Protein AF-A0A2E9UNH0-F1 (afdb_monomer)

pLDDT: mean 88.32, std 6.28, range [63.22, 95.75]

Foldseek 3Di:
DLLVLLVCLADPNVVVVVCVPVPDDPDDLFDPAWDADDPDPPPDDPVLRVVLSVCCSPPNAWNSTHDLVWDADVVTHTDDDPVVSNVVSRVD

Sequence (92 aa):
MESAVGFSFHRAHGDAMKHRKDWFPQGHSWPSSVMWWTDDLASVDWAEADSSLVQLNENGHSRDGLTFQSLFSAEGETTKLHQARVQELRLG

Structure (mmCIF, N/CA/C/O backbone):
data_AF-A0A2E9UNH0-F1
#
_entry.id   AF-A0A2E9UNH0-F1
#
loop_
_atom_site.group_PDB
_atom_site.id
_atom_site.type_symbol
_atom_site.label_atom_id
_atom_site.label_alt_id
_atom_site.label_comp_id
_atom_site.label_asym_id
_atom_site.label_entity_id
_atom_site.label_seq_id
_atom_site.pdbx_PDB_ins_code
_atom_site.Cartn_x
_atom_site.Cartn_y
_atom_site.Cartn_z
_atom_site.occupancy
_atom_site.B_iso_or_equiv
_atom_site.auth_seq_id
_atom_site.auth_comp_id
_atom_site.auth_asym_id
_atom_site.auth_atom_id
_atom_site.pdbx_PDB_model_num
ATOM 1 N N . MET A 1 1 ? -10.166 -7.648 -1.500 1.00 83.31 1 MET A N 1
ATOM 2 C CA . MET A 1 1 ? -8.714 -7.357 -1.379 1.00 83.31 1 MET A CA 1
ATOM 3 C C . MET A 1 1 ? -7.893 -8.070 -2.452 1.00 83.31 1 MET A C 1
ATOM 5 O O . MET A 1 1 ? -6.943 -7.513 -2.980 1.00 83.31 1 MET A O 1
ATOM 9 N N . GLU A 1 2 ? -8.282 -9.281 -2.825 1.00 86.25 2 GLU A N 1
ATOM 10 C CA . GLU A 1 2 ? -7.642 -10.149 -3.811 1.00 86.25 2 GLU A CA 1
ATOM 11 C C . GLU A 1 2 ? -7.551 -9.493 -5.191 1.00 86.25 2 GLU A C 1
ATOM 13 O O . GLU A 1 2 ? -6.513 -9.589 -5.833 1.00 86.25 2 GLU A O 1
ATOM 18 N N . SER A 1 3 ? -8.583 -8.758 -5.620 1.00 84.19 3 SER A N 1
ATOM 19 C CA . SER A 1 3 ? -8.543 -7.976 -6.865 1.00 84.19 3 SER A CA 1
ATOM 20 C C . SER A 1 3 ? -7.459 -6.897 -6.851 1.00 84.19 3 SER A C 1
ATOM 22 O O . SER A 1 3 ? -6.797 -6.700 -7.864 1.00 84.19 3 SER A O 1
ATOM 24 N N . ALA A 1 4 ? -7.222 -6.244 -5.706 1.00 84.50 4 ALA A N 1
ATOM 25 C CA . ALA A 1 4 ? -6.150 -5.258 -5.566 1.00 84.50 4 ALA A CA 1
ATOM 26 C C . ALA A 1 4 ? -4.766 -5.924 -5.629 1.00 84.50 4 ALA A C 1
ATOM 28 O O . ALA A 1 4 ? -3.854 -5.380 -6.239 1.00 84.50 4 ALA A O 1
ATOM 29 N N . VAL A 1 5 ? -4.614 -7.130 -5.067 1.00 83.88 5 VAL A N 1
ATOM 30 C CA . VAL A 1 5 ? -3.386 -7.935 -5.213 1.00 83.88 5 VAL A CA 1
ATOM 31 C C . VAL A 1 5 ? -3.172 -8.333 -6.672 1.00 83.88 5 VAL A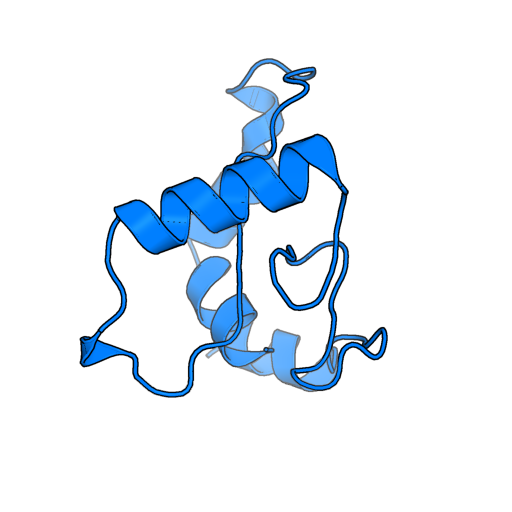 C 1
ATOM 33 O O . VAL A 1 5 ? -2.071 -8.175 -7.190 1.00 83.88 5 VAL A O 1
ATOM 36 N N . GLY A 1 6 ? -4.221 -8.840 -7.326 1.00 84.38 6 GLY A N 1
ATOM 37 C CA . GLY A 1 6 ? -4.196 -9.225 -8.733 1.00 84.38 6 GLY A CA 1
ATOM 38 C C . GLY A 1 6 ? -3.746 -8.064 -9.607 1.00 84.38 6 GLY A C 1
ATOM 39 O O . GLY A 1 6 ? -2.752 -8.186 -10.306 1.00 84.38 6 GLY A O 1
ATOM 40 N N . PHE A 1 7 ? -4.395 -6.905 -9.474 1.00 83.50 7 PHE A N 1
ATOM 41 C CA . PHE A 1 7 ? -4.022 -5.685 -10.186 1.00 83.50 7 PHE A CA 1
ATOM 42 C C . PHE A 1 7 ? -2.574 -5.251 -9.899 1.00 83.50 7 PHE A C 1
ATOM 44 O O . PHE A 1 7 ? -1.789 -5.051 -10.826 1.00 83.50 7 PHE A O 1
ATOM 51 N N . SER A 1 8 ? -2.193 -5.157 -8.621 1.00 82.19 8 SER A N 1
ATOM 52 C CA . SER A 1 8 ? -0.892 -4.621 -8.207 1.00 82.19 8 SER A CA 1
ATOM 53 C C . SER A 1 8 ? 0.281 -5.565 -8.441 1.00 82.19 8 SER A C 1
ATOM 55 O O . SER A 1 8 ? 1.412 -5.102 -8.465 1.00 82.19 8 SER A O 1
ATOM 57 N N . PHE A 1 9 ? 0.085 -6.871 -8.61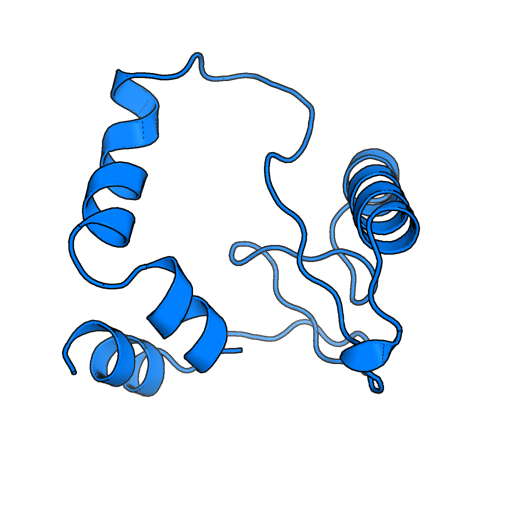2 1.00 81.88 9 PHE A N 1
ATOM 58 C CA . PHE A 1 9 ? 1.194 -7.817 -8.805 1.00 81.88 9 PHE A CA 1
ATOM 59 C C . PHE A 1 9 ? 1.051 -8.668 -10.067 1.00 81.88 9 PHE A C 1
ATOM 61 O O . PHE A 1 9 ? 1.682 -9.728 -10.174 1.00 81.88 9 PHE A O 1
ATOM 68 N N . HIS A 1 10 ? 0.264 -8.197 -11.038 1.00 81.19 10 HIS A N 1
ATOM 69 C CA . HIS A 1 10 ? 0.168 -8.846 -12.339 1.00 81.19 10 HIS A CA 1
ATOM 70 C C . HIS A 1 10 ? 1.435 -8.643 -13.171 1.00 81.19 10 HIS A C 1
ATOM 72 O O . HIS A 1 10 ? 2.020 -7.554 -13.192 1.00 81.19 10 HIS A O 1
ATOM 78 N N . ARG A 1 11 ? 1.816 -9.685 -13.920 1.00 83.12 11 ARG A N 1
ATOM 79 C CA . ARG A 1 11 ? 2.833 -9.641 -14.991 1.00 83.12 11 ARG A CA 1
ATOM 80 C C . ARG A 1 11 ? 4.118 -8.890 -14.585 1.00 83.12 11 ARG A C 1
ATOM 82 O O . ARG A 1 11 ? 4.685 -9.134 -13.520 1.00 83.12 11 ARG A O 1
ATOM 89 N N . ALA A 1 12 ? 4.569 -7.971 -15.441 1.00 86.62 12 ALA A N 1
ATOM 90 C CA . ALA A 1 12 ? 5.839 -7.266 -15.327 1.00 86.62 12 ALA A CA 1
ATOM 91 C C . ALA A 1 12 ? 5.966 -6.443 -14.038 1.00 86.62 12 ALA A C 1
ATOM 93 O O . ALA A 1 12 ? 7.062 -6.352 -13.492 1.00 86.62 12 ALA A O 1
ATOM 94 N N . HIS A 1 13 ? 4.868 -5.880 -13.518 1.00 82.25 13 HIS A N 1
ATOM 95 C CA . HIS A 1 13 ? 4.921 -5.130 -12.262 1.00 82.25 13 HIS A CA 1
ATOM 96 C C . HIS A 1 13 ? 5.174 -6.065 -11.072 1.00 82.25 13 HIS A C 1
ATOM 98 O O . HIS A 1 13 ? 6.031 -5.792 -10.232 1.00 82.25 13 HIS A O 1
ATOM 104 N N . GLY A 1 14 ? 4.512 -7.226 -11.053 1.00 85.06 14 GLY A N 1
ATOM 105 C CA . GLY A 1 14 ? 4.775 -8.267 -10.062 1.00 85.06 14 GLY A CA 1
ATOM 106 C C . GLY A 1 14 ? 6.219 -8.774 -10.086 1.00 85.06 14 GLY A C 1
ATOM 107 O O . GLY A 1 14 ? 6.792 -9.017 -9.024 1.00 85.06 14 GLY A O 1
ATOM 108 N N . ASP A 1 15 ? 6.817 -8.917 -11.269 1.00 85.75 15 ASP A N 1
ATOM 109 C CA . ASP A 1 15 ? 8.215 -9.340 -11.406 1.00 85.75 15 ASP A CA 1
ATOM 110 C C . ASP A 1 15 ? 9.203 -8.237 -11.006 1.00 85.75 15 ASP A C 1
ATOM 112 O O . ASP A 1 15 ? 10.127 -8.505 -10.238 1.00 85.75 15 ASP A O 1
ATOM 116 N N . ALA A 1 16 ? 8.966 -6.985 -11.403 1.00 87.75 16 ALA A N 1
ATOM 117 C CA . ALA A 1 16 ? 9.762 -5.841 -10.955 1.00 87.75 16 ALA A CA 1
ATOM 118 C C . ALA A 1 16 ? 9.767 -5.713 -9.421 1.00 87.75 16 ALA A C 1
ATOM 120 O O . ALA A 1 16 ? 10.809 -5.482 -8.808 1.00 87.75 16 ALA A O 1
ATOM 121 N N . MET A 1 17 ? 8.621 -5.945 -8.771 1.00 84.19 17 MET A N 1
ATOM 122 C CA . MET A 1 17 ? 8.522 -5.908 -7.310 1.00 84.19 17 MET A CA 1
ATOM 123 C C . MET A 1 17 ? 9.321 -7.009 -6.604 1.00 84.19 17 MET A C 1
ATOM 125 O O . MET A 1 17 ? 9.753 -6.790 -5.471 1.00 84.19 17 MET A O 1
ATOM 129 N N . LYS A 1 18 ? 9.577 -8.161 -7.244 1.00 85.31 18 LYS A N 1
ATOM 130 C CA . LYS A 1 18 ? 10.465 -9.202 -6.684 1.00 85.31 18 LYS A CA 1
ATOM 131 C C . LYS A 1 18 ? 11.922 -8.738 -6.640 1.00 85.31 18 LYS A C 1
ATOM 133 O O . LYS A 1 18 ? 12.613 -9.026 -5.668 1.00 85.31 18 LYS A O 1
ATOM 138 N N .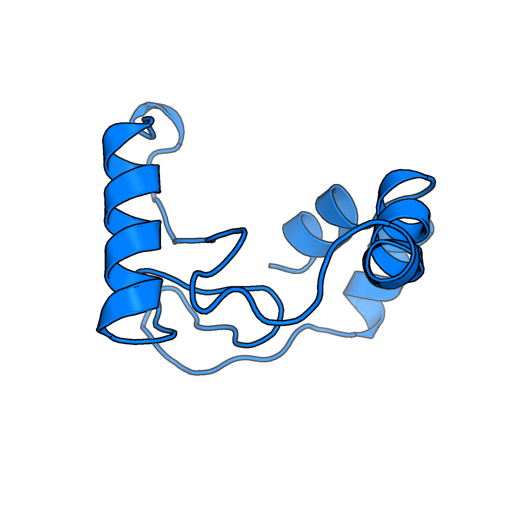 HIS A 1 19 ? 12.347 -7.988 -7.655 1.00 88.06 19 HIS A N 1
ATOM 139 C CA . HIS A 1 19 ? 13.714 -7.482 -7.813 1.00 88.06 19 HIS A CA 1
ATOM 140 C C . HIS A 1 19 ? 13.952 -6.114 -7.174 1.00 88.06 1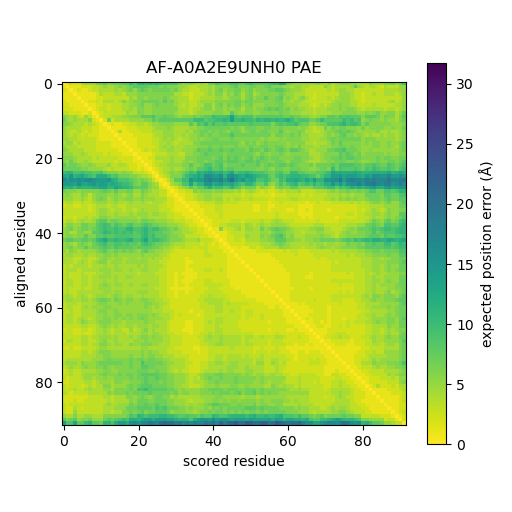9 HIS A C 1
ATOM 142 O O . HIS A 1 19 ? 15.072 -5.618 -7.166 1.00 88.06 19 HIS A O 1
ATOM 148 N N . ARG A 1 20 ? 12.929 -5.497 -6.567 1.00 85.94 20 ARG A N 1
ATOM 149 C CA . ARG A 1 20 ? 13.048 -4.157 -5.967 1.00 85.94 20 ARG A CA 1
ATOM 150 C C . ARG A 1 20 ? 14.212 -4.028 -4.976 1.00 85.94 20 ARG A C 1
ATOM 152 O O . ARG A 1 20 ? 14.790 -2.957 -4.844 1.00 85.94 20 ARG A O 1
ATOM 159 N N . LYS A 1 21 ? 14.56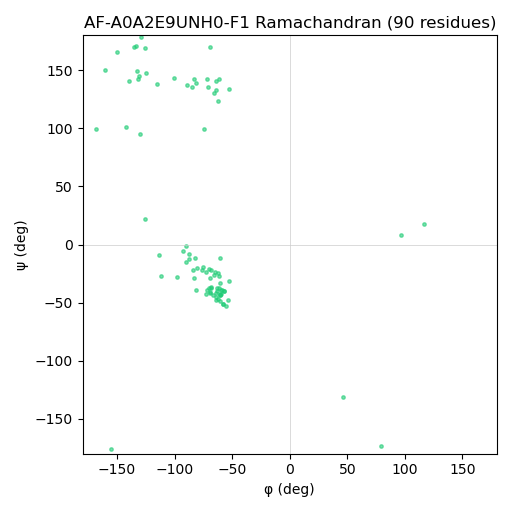4 -5.109 -4.274 1.00 85.38 21 LYS A N 1
ATOM 160 C CA . LYS A 1 21 ? 15.663 -5.104 -3.297 1.00 85.38 21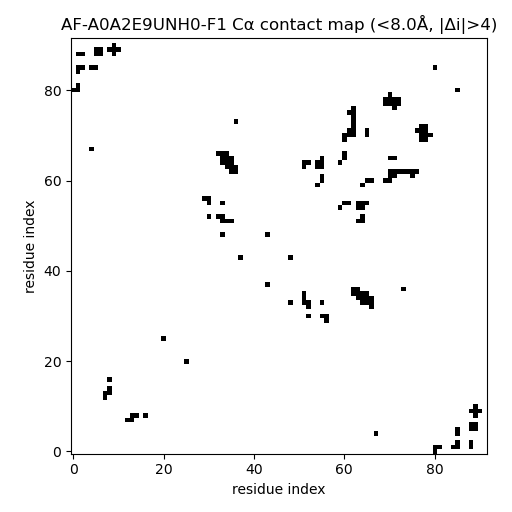 LYS A CA 1
ATOM 161 C C . LYS A 1 21 ? 17.044 -4.994 -3.941 1.00 85.38 21 LYS A C 1
ATOM 163 O O . LYS A 1 21 ? 17.975 -4.569 -3.269 1.00 85.38 21 LYS A O 1
ATOM 168 N N . ASP A 1 22 ? 17.145 -5.338 -5.221 1.00 90.62 22 ASP A N 1
ATOM 169 C CA . ASP A 1 22 ? 18.374 -5.265 -6.006 1.00 90.62 22 ASP A CA 1
ATOM 170 C C . ASP A 1 22 ? 18.638 -3.827 -6.493 1.00 90.62 22 ASP A C 1
ATOM 172 O O . ASP A 1 22 ? 19.766 -3.483 -6.837 1.00 90.62 22 ASP A O 1
ATOM 176 N N . TRP A 1 23 ? 17.601 -2.977 -6.522 1.00 88.62 23 TRP A N 1
ATOM 177 C CA . TRP A 1 23 ? 17.659 -1.614 -7.068 1.00 88.62 23 TRP A CA 1
ATOM 178 C C . TRP A 1 23 ? 17.514 -0.516 -6.013 1.00 88.62 23 TRP A C 1
ATOM 180 O O . TRP A 1 23 ? 18.023 0.585 -6.215 1.00 88.62 23 TRP A O 1
ATOM 190 N N . PHE A 1 24 ? 16.829 -0.793 -4.899 1.00 85.12 24 PHE A N 1
ATOM 191 C CA . PHE A 1 24 ? 16.534 0.203 -3.869 1.00 85.12 24 PHE A CA 1
ATOM 192 C C . PHE A 1 24 ? 17.225 -0.116 -2.535 1.00 85.12 24 PHE A C 1
ATOM 194 O O . PHE A 1 24 ? 17.188 -1.271 -2.086 1.00 85.12 24 PHE A O 1
ATOM 201 N N . PRO A 1 25 ? 17.795 0.899 -1.849 1.00 81.44 25 PRO A N 1
ATOM 202 C CA . PRO A 1 25 ? 18.351 0.738 -0.512 1.00 81.44 25 PRO A CA 1
ATOM 203 C C . PRO A 1 25 ? 17.334 0.115 0.443 1.00 81.44 25 PRO A C 1
ATOM 205 O O . PRO A 1 25 ? 16.171 0.517 0.500 1.00 81.44 25 PRO A O 1
ATOM 208 N N . GLN A 1 26 ? 17.778 -0.878 1.205 1.00 76.56 26 GLN A N 1
ATOM 209 C CA . GLN A 1 26 ? 16.975 -1.454 2.276 1.00 76.56 26 GLN A CA 1
ATOM 210 C C . GLN A 1 26 ? 17.157 -0.597 3.537 1.00 76.56 26 GLN A C 1
ATOM 212 O O . GLN A 1 26 ? 18.284 -0.232 3.861 1.00 76.56 26 GLN A O 1
ATOM 217 N N . GLY A 1 27 ? 16.068 -0.291 4.250 1.00 68.94 27 GLY A N 1
ATOM 218 C CA . GLY A 1 27 ? 16.139 0.395 5.550 1.00 68.94 27 GLY A CA 1
ATOM 219 C C . GLY A 1 27 ? 15.498 1.782 5.639 1.00 68.94 27 GLY A C 1
ATOM 220 O O . GLY A 1 27 ? 15.782 2.501 6.592 1.00 68.94 27 GLY A O 1
ATOM 221 N N . HIS A 1 28 ? 14.625 2.172 4.705 1.00 71.31 28 HIS A N 1
ATOM 222 C CA . HIS A 1 28 ? 13.729 3.302 4.966 1.00 71.31 28 HIS A CA 1
ATOM 223 C C . HIS A 1 28 ? 12.748 2.939 6.088 1.00 71.31 28 HIS A C 1
ATOM 225 O O . HIS A 1 28 ? 12.135 1.874 6.054 1.00 71.31 28 HIS A O 1
ATOM 231 N N . SER A 1 29 ? 12.621 3.821 7.083 1.00 80.19 29 SER A N 1
ATOM 232 C CA . SER A 1 29 ? 11.669 3.659 8.188 1.00 80.19 29 SER A CA 1
ATOM 233 C C . SER A 1 29 ? 10.222 3.889 7.755 1.00 80.19 29 SER A C 1
ATOM 235 O O . SER A 1 29 ? 9.313 3.361 8.385 1.00 80.19 29 SER A O 1
ATOM 237 N N . TRP A 1 30 ? 10.023 4.647 6.675 1.00 87.75 30 TRP A N 1
ATOM 238 C CA . TRP A 1 30 ? 8.704 4.986 6.161 1.00 87.75 30 TRP A CA 1
ATOM 239 C C . TRP A 1 30 ? 8.115 3.885 5.266 1.00 87.75 30 TRP A C 1
ATOM 241 O O . TRP A 1 30 ? 8.843 3.296 4.456 1.00 87.75 30 TRP A O 1
ATOM 251 N N . PRO A 1 31 ? 6.795 3.640 5.342 1.00 89.12 31 PRO A N 1
ATOM 252 C CA . PRO A 1 31 ? 6.093 2.792 4.388 1.00 89.12 31 PRO A CA 1
ATOM 253 C C . PRO A 1 31 ? 6.182 3.369 2.967 1.00 89.12 31 PRO A C 1
ATOM 255 O O . PRO A 1 31 ? 6.095 4.576 2.768 1.00 89.12 31 PRO A O 1
ATOM 258 N N . SER A 1 32 ? 6.311 2.505 1.957 1.00 86.94 32 SER A N 1
ATOM 259 C CA . SER A 1 32 ? 6.359 2.924 0.544 1.00 86.94 32 SER A CA 1
ATOM 260 C C . SER A 1 32 ? 4.994 2.919 -0.153 1.00 86.94 32 SER A C 1
ATOM 262 O O . SER A 1 32 ? 4.900 3.250 -1.331 1.00 86.94 32 SER A O 1
ATOM 264 N N . SER A 1 33 ? 3.953 2.447 0.527 1.00 90.00 33 SER A N 1
ATOM 265 C CA . SER A 1 33 ? 2.589 2.350 0.007 1.00 90.00 33 SER A CA 1
ATOM 266 C C . SER A 1 33 ? 1.608 2.229 1.161 1.00 90.00 33 SER A C 1
ATOM 268 O O . SER A 1 33 ? 1.935 1.587 2.161 1.00 90.00 33 SER A O 1
ATOM 270 N N . VAL A 1 34 ? 0.392 2.724 0.963 1.00 93.69 34 VAL A N 1
ATOM 271 C CA . VAL A 1 34 ? -0.739 2.524 1.868 1.00 93.69 34 VAL A CA 1
ATOM 272 C C . VAL A 1 34 ? -1.970 2.103 1.070 1.00 93.69 34 VAL A C 1
ATOM 274 O O . VAL A 1 34 ? -2.119 2.443 -0.103 1.00 93.69 34 VAL A O 1
ATOM 277 N N . MET A 1 35 ? -2.826 1.317 1.703 1.00 93.50 35 MET A N 1
ATOM 278 C CA . MET A 1 35 ? -4.175 0.989 1.264 1.00 93.50 35 MET A CA 1
ATOM 279 C C . MET A 1 35 ? -5.137 1.352 2.393 1.00 93.50 35 MET A C 1
ATOM 281 O O . MET A 1 35 ? -4.782 1.211 3.560 1.00 93.50 35 MET A O 1
ATOM 285 N N . TRP A 1 36 ? -6.349 1.772 2.053 1.00 92.88 36 TRP A N 1
ATOM 286 C CA . TRP A 1 36 ? -7.402 2.092 3.013 1.00 92.88 36 TRP A CA 1
ATOM 287 C C . TRP A 1 36 ? -8.773 1.807 2.395 1.00 92.88 36 TRP A C 1
ATOM 289 O O . TRP A 1 36 ? -8.888 1.567 1.187 1.00 92.88 36 TRP A O 1
ATOM 299 N N . TRP A 1 37 ? -9.800 1.763 3.237 1.00 91.31 37 TRP A N 1
ATOM 300 C CA . TRP A 1 37 ? -11.180 1.563 2.809 1.00 91.31 37 TRP A CA 1
ATOM 301 C C . TRP A 1 37 ? -11.841 2.905 2.506 1.00 91.31 37 TRP A C 1
ATOM 303 O O . TRP A 1 37 ? -11.698 3.850 3.274 1.00 91.31 37 TRP A O 1
ATOM 313 N N . THR A 1 38 ? -12.588 2.967 1.407 1.00 90.88 38 THR A N 1
ATOM 314 C CA . THR A 1 38 ? -13.427 4.113 1.051 1.00 90.88 38 THR A CA 1
ATOM 315 C C . THR A 1 38 ? -14.746 3.616 0.470 1.00 90.88 38 THR A C 1
ATOM 317 O O . THR A 1 38 ? -14.764 2.640 -0.287 1.00 90.88 38 THR A O 1
ATOM 320 N N . ASP A 1 39 ? -15.837 4.290 0.825 1.00 89.75 39 ASP A N 1
ATOM 321 C CA . ASP A 1 39 ? -17.164 4.065 0.244 1.00 89.75 39 ASP A CA 1
ATOM 322 C C . ASP A 1 39 ? -17.411 4.955 -0.985 1.00 89.75 39 ASP A C 1
ATOM 324 O O . ASP A 1 39 ? -18.325 4.694 -1.769 1.00 89.75 39 ASP A O 1
ATOM 328 N N . ASP A 1 40 ? -16.582 5.985 -1.179 1.00 91.12 40 ASP A N 1
ATOM 329 C CA . ASP A 1 40 ? -16.686 6.933 -2.283 1.00 91.12 40 ASP A CA 1
ATOM 330 C C . ASP A 1 40 ? -15.334 7.102 -2.981 1.00 91.12 40 ASP A C 1
ATOM 332 O O . ASP A 1 40 ? -14.478 7.901 -2.608 1.00 91.12 40 ASP A O 1
ATOM 336 N N . LEU A 1 41 ? -15.141 6.341 -4.057 1.00 87.75 41 LEU A N 1
ATOM 337 C CA . LEU A 1 41 ? -13.927 6.440 -4.862 1.00 87.75 41 LEU A CA 1
ATOM 338 C C . LEU A 1 41 ? -13.792 7.807 -5.556 1.00 87.75 41 LEU A C 1
ATOM 340 O O . LEU A 1 41 ? -12.680 8.193 -5.906 1.00 87.75 41 LEU A O 1
ATOM 344 N N . ALA A 1 42 ? -14.894 8.533 -5.781 1.00 91.44 42 ALA A N 1
ATOM 345 C CA . ALA A 1 42 ? -14.856 9.829 -6.454 1.00 91.44 42 ALA A CA 1
ATOM 346 C C . ALA A 1 42 ? -14.348 10.951 -5.538 1.00 91.44 42 ALA A C 1
ATOM 348 O O . ALA A 1 42 ? -13.872 11.967 -6.048 1.00 91.44 42 ALA A O 1
ATOM 349 N N . SER A 1 43 ? -14.432 10.770 -4.217 1.00 86.31 43 SER A N 1
ATOM 350 C CA . SER A 1 43 ? -13.917 11.727 -3.236 1.00 86.31 43 SER A CA 1
ATOM 351 C C . SER A 1 43 ? -12.452 11.503 -2.875 1.00 86.31 43 SER A C 1
ATOM 353 O O . SER A 1 43 ? -11.867 12.377 -2.242 1.00 86.31 43 SER A O 1
ATOM 355 N N . VAL A 1 44 ? -11.865 10.363 -3.261 1.00 90.75 44 VAL A N 1
ATOM 356 C CA . VAL A 1 44 ? -10.467 10.051 -2.947 1.00 90.75 44 VAL A CA 1
ATOM 357 C C . VAL A 1 44 ? -9.542 11.076 -3.586 1.00 90.75 44 VAL A C 1
ATOM 359 O O . VAL A 1 44 ? -9.511 11.238 -4.810 1.00 90.75 44 VAL A O 1
ATOM 362 N N . ASP A 1 45 ? -8.731 11.715 -2.751 1.00 93.56 45 ASP A N 1
ATOM 363 C CA . ASP A 1 45 ? -7.720 12.668 -3.180 1.00 93.56 45 ASP A CA 1
ATOM 364 C C . ASP A 1 45 ? -6.331 12.366 -2.594 1.00 93.56 45 ASP A C 1
ATOM 366 O O . ASP A 1 45 ? -6.101 11.403 -1.857 1.00 93.56 45 ASP A O 1
ATOM 370 N N . TRP A 1 46 ? -5.363 13.196 -2.981 1.00 93.31 46 TRP A N 1
ATOM 371 C CA . TRP A 1 46 ? -3.983 13.059 -2.523 1.00 93.31 46 TRP A CA 1
ATOM 372 C C . TRP A 1 46 ? -3.795 13.386 -1.041 1.00 93.31 46 TRP A C 1
ATOM 374 O O . TRP A 1 46 ? -2.874 12.847 -0.434 1.00 93.31 46 TRP A O 1
ATOM 384 N N . ALA A 1 47 ? -4.622 14.260 -0.467 1.00 93.62 47 ALA A N 1
ATOM 385 C CA . ALA A 1 47 ? -4.503 14.645 0.934 1.00 93.62 47 ALA A CA 1
ATOM 386 C C . ALA A 1 47 ? -4.951 13.501 1.852 1.00 93.62 47 ALA A C 1
ATOM 388 O O . ALA A 1 47 ? -4.300 13.227 2.859 1.00 93.62 47 ALA A O 1
ATOM 389 N N . GLU A 1 48 ? -6.012 12.790 1.470 1.00 92.69 48 GLU A N 1
ATOM 390 C CA . GLU A 1 48 ? -6.455 11.573 2.148 1.00 92.69 48 GLU A CA 1
ATOM 391 C C . GLU A 1 48 ? -5.377 10.482 2.083 1.00 92.69 48 GLU A C 1
ATOM 393 O O . GLU A 1 48 ? -4.998 9.920 3.111 1.00 92.69 48 GLU A O 1
ATOM 398 N N . ALA A 1 49 ? -4.803 10.249 0.897 1.00 92.38 49 ALA A N 1
ATOM 399 C CA . ALA A 1 49 ? -3.737 9.266 0.716 1.00 92.38 49 ALA A CA 1
ATOM 400 C C . ALA A 1 49 ? -2.488 9.574 1.568 1.00 92.38 49 ALA A C 1
ATOM 402 O O . ALA A 1 49 ? -1.912 8.666 2.174 1.00 92.38 49 ALA A O 1
ATOM 403 N N . ASP A 1 50 ? -2.072 10.845 1.629 1.00 94.06 50 ASP A N 1
ATOM 404 C CA . ASP A 1 50 ? -0.952 11.298 2.463 1.00 94.06 50 ASP A CA 1
ATOM 405 C C . ASP A 1 50 ? -1.255 11.099 3.954 1.00 94.06 50 ASP A C 1
ATOM 407 O O . ASP A 1 50 ? -0.453 10.509 4.680 1.00 94.06 50 ASP A O 1
ATOM 411 N N . SER A 1 51 ? -2.460 11.478 4.393 1.00 93.19 51 SER A N 1
ATOM 412 C CA . SER A 1 51 ? -2.896 11.293 5.778 1.00 93.19 51 SER A CA 1
ATOM 413 C C . SER A 1 51 ? -2.903 9.819 6.194 1.00 93.19 51 SER A C 1
ATOM 415 O O . SER A 1 51 ? -2.398 9.492 7.271 1.00 93.19 51 SER A O 1
ATOM 417 N N . SER A 1 52 ? -3.390 8.915 5.339 1.00 94.25 52 SER A N 1
ATOM 418 C CA . SER A 1 52 ? -3.336 7.470 5.591 1.00 94.25 52 SER A CA 1
ATOM 419 C C . SER A 1 52 ? -1.899 6.943 5.662 1.00 94.25 52 SER A C 1
ATOM 421 O O . SER A 1 52 ? -1.600 6.075 6.484 1.00 94.25 52 SER A O 1
ATOM 423 N N . LEU A 1 53 ? -0.981 7.458 4.837 1.00 95.19 53 LEU A N 1
ATOM 424 C CA . LEU A 1 53 ? 0.425 7.046 4.868 1.00 95.19 53 LEU A CA 1
ATOM 425 C C . LEU A 1 53 ? 1.129 7.516 6.151 1.00 95.19 53 LEU A C 1
ATOM 427 O O . LEU A 1 53 ? 1.881 6.744 6.752 1.00 95.19 53 LEU A O 1
ATOM 431 N N . VAL A 1 54 ? 0.852 8.748 6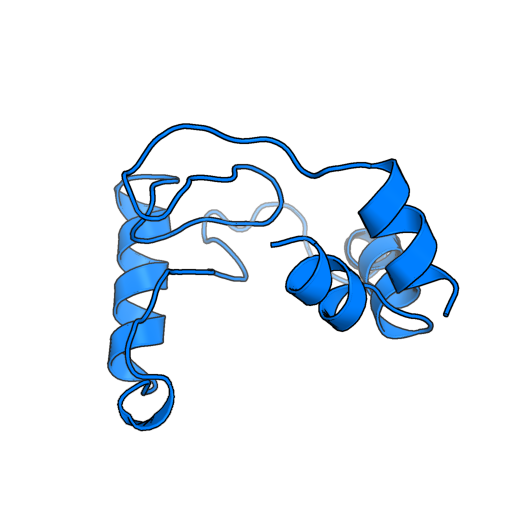.593 1.00 94.62 54 VAL A N 1
ATOM 432 C CA . VAL A 1 54 ? 1.316 9.289 7.881 1.00 94.62 54 VAL A CA 1
ATOM 433 C C . VAL A 1 54 ? 0.777 8.445 9.033 1.00 94.62 54 VAL A C 1
ATOM 435 O O . VAL A 1 54 ? 1.560 7.997 9.872 1.00 94.62 54 VAL A O 1
ATOM 438 N N . GLN A 1 55 ? -0.530 8.153 9.043 1.00 94.81 55 GLN A N 1
ATOM 439 C CA . GLN A 1 55 ? -1.158 7.303 10.057 1.00 94.81 55 GLN A CA 1
ATOM 440 C C . GLN A 1 55 ? -0.446 5.955 10.155 1.00 94.81 55 GLN A C 1
ATOM 442 O O . GLN A 1 55 ? -0.103 5.534 11.261 1.00 94.81 55 GLN A O 1
ATOM 447 N N . LEU A 1 56 ? -0.194 5.315 9.009 1.00 95.75 56 LEU A N 1
ATOM 448 C CA . LEU A 1 56 ? 0.440 4.003 8.945 1.00 95.75 56 LEU A CA 1
ATOM 449 C C . LEU A 1 56 ? 1.865 4.052 9.503 1.00 95.75 56 LEU A C 1
ATOM 451 O O . LEU A 1 56 ? 2.297 3.131 10.197 1.00 95.75 56 LEU A O 1
ATOM 455 N N . ASN A 1 57 ? 2.603 5.118 9.200 1.00 94.62 57 ASN A N 1
ATOM 456 C CA . ASN A 1 57 ? 3.952 5.312 9.708 1.00 94.62 57 ASN A CA 1
ATOM 457 C C . ASN A 1 57 ? 3.973 5.532 11.232 1.00 94.62 57 ASN A C 1
ATOM 459 O O . ASN A 1 57 ? 4.821 4.969 11.920 1.00 94.62 57 ASN A O 1
ATOM 463 N N . GLU A 1 58 ? 3.058 6.348 11.758 1.00 94.81 58 GLU A N 1
ATOM 464 C CA . GLU A 1 58 ? 3.046 6.742 13.172 1.00 94.81 58 GLU A CA 1
ATOM 465 C C . GLU A 1 58 ? 2.412 5.692 14.091 1.00 94.81 58 GLU A C 1
ATOM 467 O O . GLU A 1 58 ? 2.904 5.456 15.194 1.00 94.81 58 GLU A O 1
ATOM 472 N N . ASN A 1 59 ? 1.334 5.047 13.639 1.00 94.19 59 ASN A N 1
ATOM 473 C CA . ASN A 1 59 ? 0.488 4.181 14.466 1.00 94.19 59 ASN A CA 1
ATOM 474 C C . ASN A 1 59 ? 0.549 2.701 14.058 1.00 94.19 59 ASN A C 1
ATOM 476 O O . ASN A 1 59 ? 0.042 1.838 14.776 1.00 94.19 59 ASN A O 1
ATOM 480 N N . GLY A 1 60 ? 1.189 2.389 12.929 1.00 93.38 60 GLY A N 1
ATOM 481 C CA . GLY A 1 60 ? 1.233 1.043 12.373 1.00 93.38 60 GLY A CA 1
ATOM 482 C C . GLY A 1 60 ? -0.045 0.656 11.626 1.00 93.38 60 GLY A C 1
ATOM 483 O O . GLY A 1 60 ? -0.934 1.465 11.375 1.00 93.38 60 GLY A O 1
ATOM 484 N N . HIS A 1 61 ? -0.117 -0.613 11.222 1.00 95.00 61 HIS A N 1
ATOM 485 C CA . HIS A 1 61 ? -1.184 -1.089 10.344 1.00 95.00 61 HIS A CA 1
ATOM 486 C C . HIS A 1 61 ? -2.545 -1.162 11.052 1.00 95.00 61 HIS A C 1
ATOM 488 O O . HIS A 1 61 ? -2.657 -1.720 12.144 1.00 95.00 61 HIS A O 1
ATOM 494 N N . SER A 1 62 ? -3.586 -0.681 10.376 1.00 94.31 62 SER A N 1
ATOM 495 C CA . SER A 1 62 ? -4.985 -0.729 10.813 1.00 94.31 62 SER A CA 1
ATOM 496 C C . SER A 1 62 ? -5.927 -0.674 9.603 1.00 94.31 62 SER A C 1
ATOM 498 O O . SER A 1 62 ? -5.471 -0.627 8.463 1.00 94.31 62 SER A O 1
ATOM 500 N N . ARG A 1 63 ? -7.247 -0.632 9.816 1.00 92.88 63 ARG A N 1
ATOM 501 C CA . ARG A 1 63 ? -8.209 -0.426 8.715 1.00 92.88 63 ARG A CA 1
ATOM 502 C C . ARG A 1 63 ? -8.049 0.918 7.987 1.00 92.88 63 ARG A C 1
ATOM 504 O O . ARG A 1 63 ? -8.388 0.996 6.812 1.00 92.88 63 ARG A O 1
ATOM 511 N N . ASP A 1 64 ? -7.523 1.936 8.669 1.00 91.38 64 ASP A N 1
ATOM 512 C CA . ASP A 1 64 ? -7.372 3.299 8.133 1.00 91.38 64 ASP A CA 1
ATOM 513 C C . ASP A 1 64 ? -6.037 3.474 7.373 1.00 91.38 64 ASP A C 1
ATOM 515 O O . ASP A 1 64 ? -5.806 4.477 6.698 1.00 91.38 64 ASP A O 1
ATOM 519 N N . GLY A 1 65 ? -5.163 2.467 7.460 1.00 94.25 65 GLY A N 1
ATOM 520 C CA . GLY A 1 65 ? -3.862 2.420 6.808 1.00 94.25 65 GLY A CA 1
ATOM 521 C C . GLY A 1 65 ? -3.285 1.012 6.898 1.00 94.25 65 GLY A C 1
ATOM 522 O O . GLY A 1 65 ? -2.745 0.606 7.925 1.00 94.25 65 GLY A O 1
ATOM 523 N N . LEU A 1 66 ? -3.415 0.239 5.823 1.00 94.00 66 LEU A N 1
ATOM 524 C CA . LEU A 1 66 ? -2.949 -1.141 5.724 1.00 94.00 66 LEU A CA 1
ATOM 525 C C . LEU A 1 66 ? -2.039 -1.345 4.512 1.00 94.00 66 LEU A C 1
ATOM 527 O O . LEU A 1 66 ? -1.914 -0.499 3.629 1.00 94.00 66 LEU A O 1
ATOM 531 N N . THR A 1 67 ? -1.392 -2.505 4.460 1.00 92.75 67 THR A N 1
ATOM 532 C CA . THR A 1 67 ? -0.600 -2.938 3.306 1.00 92.75 67 THR A CA 1
ATOM 533 C C . THR A 1 67 ? -0.914 -4.392 2.995 1.00 92.75 67 THR A C 1
ATOM 535 O O . THR A 1 67 ? -1.501 -5.106 3.806 1.00 92.75 67 THR A O 1
ATOM 538 N N . PHE A 1 68 ? -0.449 -4.896 1.852 1.00 88.56 68 PHE A N 1
ATOM 539 C CA . PHE A 1 68 ? -0.580 -6.319 1.529 1.00 88.56 68 PHE A CA 1
ATOM 540 C C . PHE A 1 68 ? 0.123 -7.266 2.524 1.00 88.56 68 PHE A C 1
ATOM 542 O O . PHE A 1 68 ? -0.102 -8.473 2.459 1.00 88.56 68 PHE A O 1
ATOM 549 N N . GLN A 1 69 ? 0.970 -6.755 3.429 1.00 87.19 69 GLN A N 1
ATOM 550 C CA . GLN A 1 69 ? 1.618 -7.553 4.477 1.00 87.19 69 GLN A CA 1
ATOM 551 C C . GLN A 1 69 ? 0.721 -7.763 5.705 1.00 87.19 69 GLN A C 1
ATOM 553 O O . GLN A 1 69 ? 0.840 -8.792 6.367 1.00 87.19 69 GLN A O 1
ATOM 558 N N . SER A 1 70 ? -0.177 -6.815 5.980 1.00 92.44 70 SER A N 1
ATOM 559 C CA . SER A 1 70 ? -1.028 -6.791 7.172 1.00 92.44 70 SER A CA 1
ATOM 560 C C . SER A 1 70 ? -2.405 -6.273 6.784 1.00 92.44 70 SER A C 1
ATOM 562 O O . SER A 1 70 ? -2.584 -5.070 6.604 1.00 92.44 70 SER A O 1
ATOM 564 N N . LEU A 1 71 ? -3.366 -7.183 6.629 1.00 93.31 71 LEU A N 1
ATOM 565 C CA . LEU A 1 71 ? -4.699 -6.867 6.124 1.00 93.31 71 LEU A CA 1
ATOM 566 C C . LEU A 1 71 ? -5.723 -6.743 7.246 1.00 93.31 71 LEU A C 1
ATOM 568 O O . LEU A 1 71 ? -5.730 -7.535 8.191 1.00 93.31 71 LEU A O 1
ATOM 572 N N . PHE A 1 72 ? -6.640 -5.802 7.055 1.00 94.44 72 PHE A N 1
ATOM 573 C CA . PHE A 1 72 ? -7.760 -5.519 7.940 1.00 94.44 72 PHE A CA 1
ATOM 574 C C . PHE A 1 72 ? -9.044 -5.408 7.119 1.00 94.44 72 PHE A C 1
ATOM 576 O O . PHE A 1 72 ? -9.008 -4.887 6.003 1.00 94.44 72 PHE A O 1
ATOM 583 N N . SER A 1 73 ? -10.166 -5.896 7.647 1.00 92.75 73 SER A N 1
ATOM 584 C CA . SER A 1 73 ? -11.490 -5.624 7.079 1.00 92.75 73 SER A CA 1
ATOM 585 C C . SER A 1 73 ? -11.887 -4.154 7.282 1.00 92.75 73 SER A C 1
ATOM 587 O O . SER A 1 73 ? -11.223 -3.429 8.030 1.00 92.75 73 SER A O 1
ATOM 589 N N . ALA A 1 74 ? -12.971 -3.707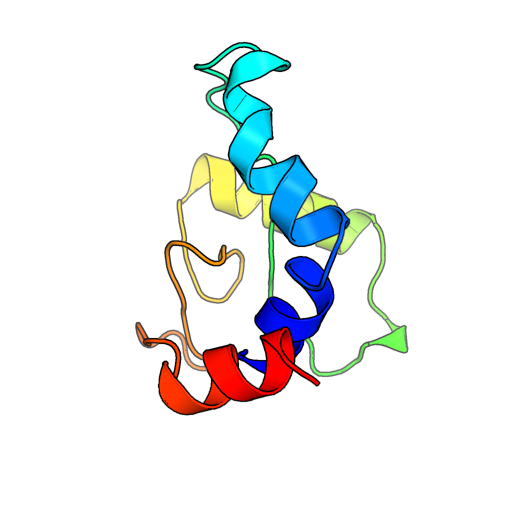 6.642 1.00 91.31 74 ALA A N 1
ATOM 590 C CA . ALA A 1 74 ? -13.508 -2.355 6.843 1.00 91.31 74 ALA A CA 1
ATOM 591 C C . ALA A 1 74 ? -13.964 -2.123 8.302 1.00 91.31 74 ALA A C 1
ATOM 593 O O . ALA A 1 74 ? -13.946 -1.010 8.828 1.00 91.31 74 ALA A O 1
ATOM 594 N N . GLU A 1 75 ? -14.298 -3.203 9.003 1.00 92.81 75 GLU A N 1
ATOM 595 C CA . GLU A 1 75 ? -14.692 -3.224 10.410 1.00 92.81 75 GLU A CA 1
ATOM 596 C C . GLU A 1 75 ? -13.485 -3.221 11.366 1.00 92.81 75 GLU A C 1
ATOM 598 O O . GLU A 1 75 ? -13.655 -2.978 12.557 1.00 92.81 75 GLU A O 1
ATOM 603 N N . GLY A 1 76 ? -12.261 -3.428 10.863 1.00 92.94 76 GLY A N 1
ATOM 604 C CA . GLY A 1 76 ? -11.032 -3.408 11.666 1.00 92.94 76 GLY A CA 1
ATOM 605 C C . GLY A 1 76 ? -10.529 -4.771 12.132 1.00 92.94 76 GLY A C 1
ATOM 606 O O . GLY A 1 76 ? -9.568 -4.833 12.898 1.00 92.94 76 GLY A O 1
ATOM 607 N N . GLU A 1 77 ? -11.118 -5.868 11.664 1.00 94.94 77 GLU A N 1
ATOM 608 C CA . GLU A 1 77 ? -10.668 -7.213 12.019 1.00 94.94 77 GLU A CA 1
ATOM 609 C C . GLU A 1 77 ? -9.475 -7.634 11.159 1.00 94.94 77 GLU A C 1
ATOM 611 O O . GLU A 1 77 ? -9.457 -7.410 9.947 1.00 94.94 77 GLU A O 1
ATOM 616 N N . THR A 1 78 ? -8.476 -8.292 11.754 1.00 94.50 78 THR A N 1
ATOM 617 C CA . THR A 1 78 ? -7.359 -8.849 10.979 1.00 94.50 78 THR A CA 1
ATOM 618 C C . THR A 1 78 ? -7.868 -9.931 10.038 1.00 94.50 78 THR A C 1
ATOM 620 O O . THR A 1 78 ? -8.571 -10.848 10.465 1.00 94.50 78 THR A O 1
ATOM 623 N N . THR A 1 79 ? -7.449 -9.886 8.780 1.00 93.06 79 THR A N 1
ATOM 624 C CA . THR A 1 79 ? -7.904 -10.837 7.763 1.00 93.06 79 THR A CA 1
ATOM 625 C C . THR A 1 79 ? -6.742 -11.392 6.944 1.00 93.06 79 THR A C 1
ATOM 627 O O . THR A 1 79 ? -5.589 -10.980 7.083 1.00 93.06 79 THR A O 1
ATOM 630 N N . LYS A 1 80 ? -7.027 -12.397 6.117 1.00 91.50 80 LYS A N 1
ATOM 631 C CA . LYS A 1 80 ? -6.052 -13.077 5.261 1.00 91.50 80 LYS A CA 1
ATOM 632 C C . LYS A 1 80 ? -6.591 -13.163 3.842 1.00 91.50 80 LYS A C 1
ATOM 634 O O . LYS A 1 80 ? -7.780 -13.378 3.641 1.00 91.50 80 LYS A O 1
ATOM 639 N N . LEU A 1 81 ? -5.692 -13.059 2.865 1.00 89.69 81 LEU A N 1
ATOM 640 C CA . LEU A 1 81 ? -6.047 -13.255 1.460 1.00 89.69 81 LEU A CA 1
AT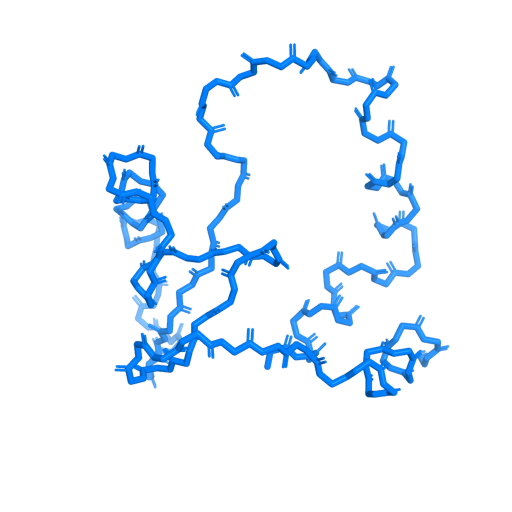OM 641 C C . LEU A 1 81 ? -6.506 -14.684 1.205 1.00 89.69 81 LEU A C 1
ATOM 643 O O . LEU A 1 81 ? -5.868 -15.646 1.651 1.00 89.69 81 LEU A O 1
ATOM 647 N N . HIS A 1 82 ? -7.531 -14.821 0.372 1.00 90.44 82 HIS A N 1
ATOM 648 C CA . HIS A 1 82 ? -7.876 -16.113 -0.190 1.00 90.44 82 HIS A CA 1
ATOM 649 C C . HIS A 1 82 ? -6.870 -16.509 -1.284 1.00 90.44 82 HIS A C 1
ATOM 651 O O . HIS A 1 82 ? -6.947 -16.067 -2.431 1.00 90.44 82 HIS A O 1
ATOM 657 N N . GLN A 1 83 ? -5.912 -17.365 -0.921 1.00 87.44 83 GLN A N 1
ATOM 658 C CA . GLN A 1 83 ? -4.760 -17.713 -1.765 1.00 87.44 83 GLN A CA 1
ATOM 659 C C . GLN A 1 83 ? -5.149 -18.274 -3.140 1.00 87.44 83 GLN A C 1
ATOM 661 O O . GLN A 1 83 ? -4.552 -17.897 -4.146 1.00 87.44 83 GLN A O 1
ATOM 666 N N . ALA A 1 84 ? -6.182 -19.122 -3.206 1.00 89.69 84 ALA A N 1
ATOM 667 C CA . ALA A 1 84 ? -6.660 -19.675 -4.473 1.00 89.69 84 ALA A CA 1
ATOM 668 C C . ALA A 1 84 ? -7.137 -18.571 -5.433 1.00 89.69 84 ALA A C 1
ATOM 670 O O . ALA A 1 84 ? -6.789 -18.575 -6.613 1.00 89.69 84 ALA A O 1
ATOM 671 N N . ARG A 1 85 ? -7.864 -17.576 -4.910 1.00 88.25 85 ARG A N 1
ATOM 672 C CA . ARG A 1 85 ? -8.360 -16.439 -5.694 1.00 88.25 85 ARG A CA 1
ATOM 673 C C . ARG A 1 85 ? -7.237 -15.500 -6.134 1.00 88.25 85 ARG A C 1
ATOM 675 O O . ARG A 1 85 ? -7.267 -14.999 -7.252 1.00 88.25 85 ARG A O 1
ATOM 682 N N . VAL A 1 86 ? -6.232 -15.279 -5.286 1.00 86.12 86 VAL A N 1
ATOM 683 C CA . VAL A 1 86 ? -5.039 -14.497 -5.657 1.00 86.12 86 VAL A CA 1
ATOM 684 C C . VAL A 1 86 ? -4.298 -15.150 -6.823 1.00 86.12 86 VAL A C 1
ATOM 686 O O . VAL A 1 86 ? -3.898 -14.457 -7.757 1.00 86.12 86 VAL A O 1
ATOM 689 N N . GLN A 1 87 ? -4.133 -16.475 -6.792 1.00 84.44 87 GLN A N 1
ATOM 690 C CA . GLN A 1 87 ? -3.445 -17.201 -7.857 1.00 84.44 87 GLN A CA 1
ATOM 691 C C . GLN A 1 87 ? -4.190 -17.105 -9.194 1.00 84.44 87 GLN A C 1
ATOM 693 O O . GLN A 1 87 ? -3.557 -16.893 -10.225 1.00 84.44 87 GLN A O 1
ATOM 698 N N . GLU A 1 88 ? -5.519 -17.215 -9.175 1.00 87.44 88 GLU A N 1
ATOM 699 C CA . GLU A 1 88 ? -6.369 -17.031 -10.356 1.00 87.44 88 GLU A CA 1
ATOM 700 C C . GLU A 1 88 ? -6.176 -15.637 -10.976 1.00 87.44 88 GLU A C 1
ATOM 702 O O . GLU A 1 88 ? -5.861 -15.518 -12.157 1.00 87.44 88 GLU A O 1
ATOM 707 N N . LEU A 1 89 ? -6.281 -14.585 -10.160 1.00 84.38 89 LEU A N 1
ATOM 708 C CA . LEU A 1 89 ? -6.187 -13.191 -10.608 1.00 84.38 89 LEU A CA 1
ATOM 709 C C . LEU A 1 89 ? -4.787 -12.783 -11.083 1.00 84.38 89 LEU A C 1
ATOM 711 O O . LEU A 1 89 ? -4.650 -11.804 -11.805 1.00 84.38 89 LEU A O 1
ATOM 715 N N . ARG A 1 90 ? -3.746 -13.504 -10.659 1.00 73.25 90 ARG A N 1
ATOM 716 C CA . ARG A 1 90 ? -2.365 -13.285 -11.110 1.00 73.25 90 ARG A CA 1
ATOM 717 C C . ARG A 1 90 ? -2.054 -13.999 -12.429 1.00 73.25 90 ARG A C 1
ATOM 719 O O . ARG A 1 90 ? -1.079 -13.656 -13.093 1.00 73.25 90 ARG A O 1
ATOM 726 N N . LEU A 1 91 ? -2.816 -15.038 -12.772 1.00 71.31 91 LEU A N 1
ATOM 727 C CA . LEU A 1 91 ? -2.605 -15.836 -13.983 1.00 71.31 91 LEU A CA 1
ATOM 728 C C . LEU A 1 91 ? -3.515 -15.424 -15.147 1.00 71.31 91 LEU A C 1
ATOM 730 O O . LEU A 1 91 ? -3.113 -15.627 -16.292 1.00 71.31 91 LEU A O 1
ATOM 734 N N . GLY A 1 92 ? -4.700 -14.869 -14.871 1.00 63.22 92 GLY A N 1
ATOM 735 C CA . GLY A 1 92 ? -5.598 -14.294 -15.887 1.00 63.22 92 GLY A CA 1
ATOM 736 C C . GLY A 1 92 ? -5.109 -12.944 -16.396 1.00 63.22 92 GLY A C 1
ATOM 737 O O . GLY A 1 92 ? -4.896 -12.784 -17.619 1.00 63.22 92 GLY A O 1
#

Secondary structure (DSSP, 8-state):
-HHHHHHHHSHHHHHHHHHHHHHS-S--SS-S--B---S-TTT--HHHHHHHHHHHHHH-SBTTBBBTTBEE-TTS-EE---HHHHHHHHH-

Solvent-accessible surface area (backbone atoms only — not comparable to full-atom values): 5586 Å² total; per-residue (Å²): 112,47,68,58,49,12,67,66,42,32,64,70,55,31,53,52,62,72,49,42,73,83,78,43,87,86,82,71,89,63,73,93,68,64,43,62,74,75,96,50,77,87,73,66,50,71,68,60,52,49,51,24,41,50,46,26,59,77,73,41,75,40,36,69,12,19,42,99,90,49,45,44,37,91,88,53,48,81,53,78,79,60,62,71,59,32,53,50,50,47,70,110

Mean predicted aligned error: 4.77 Å

Radius of gyration: 14.23 Å; Cα contacts (8 Å, |Δi|>4): 93; chains: 1; bounding box: 36×34×30 Å